Protein AF-G8UIX4-F1 (afdb_monomer_lite)

Structure (mmCIF, N/CA/C/O backbone):
data_AF-G8UIX4-F1
#
_entry.id   AF-G8UIX4-F1
#
loop_
_atom_site.group_PDB
_atom_site.id
_atom_site.type_symbol
_atom_site.label_atom_id
_atom_site.label_alt_id
_atom_site.label_comp_id
_atom_site.label_asym_id
_atom_site.label_entity_id
_atom_site.label_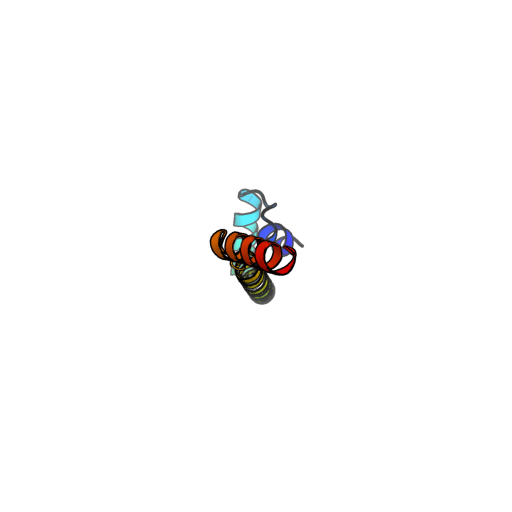seq_id
_atom_site.pdbx_PDB_ins_code
_atom_site.Cartn_x
_atom_site.Cartn_y
_atom_site.Cartn_z
_atom_site.occupancy
_atom_site.B_iso_or_equiv
_atom_site.auth_seq_id
_atom_site.auth_comp_id
_atom_site.auth_asym_id
_atom_site.auth_atom_id
_atom_site.pdbx_PDB_model_num
ATOM 1 N N . MET A 1 1 ? 10.554 -8.545 -4.615 1.00 63.78 1 MET A N 1
ATOM 2 C CA . MET A 1 1 ? 10.562 -7.894 -5.953 1.00 63.78 1 MET A CA 1
ATOM 3 C C . MET A 1 1 ? 10.331 -6.382 -5.836 1.00 63.78 1 MET A C 1
ATOM 5 O O . MET A 1 1 ? 9.784 -5.941 -4.835 1.00 63.78 1 MET A O 1
ATOM 9 N N . LEU A 1 2 ? 10.718 -5.564 -6.833 1.00 67.81 2 LEU A N 1
ATOM 10 C CA . LEU A 1 2 ? 10.504 -4.097 -6.806 1.00 67.81 2 LEU A CA 1
ATOM 11 C C . LEU A 1 2 ? 9.020 -3.704 -6.669 1.00 67.81 2 LEU A C 1
ATOM 13 O O . LEU A 1 2 ? 8.714 -2.740 -5.986 1.00 67.81 2 LEU A O 1
ATOM 17 N N . ILE A 1 3 ? 8.106 -4.477 -7.257 1.00 74.44 3 ILE A N 1
ATOM 18 C CA . ILE A 1 3 ? 6.653 -4.253 -7.162 1.00 74.44 3 ILE A CA 1
ATOM 19 C C . ILE A 1 3 ? 6.152 -4.385 -5.715 1.00 74.44 3 ILE A C 1
ATOM 21 O O . ILE A 1 3 ? 5.406 -3.535 -5.243 1.00 74.44 3 ILE A O 1
ATOM 25 N N . GLU A 1 4 ? 6.617 -5.402 -4.989 1.00 67.69 4 GLU A N 1
ATOM 26 C CA . GLU A 1 4 ? 6.233 -5.655 -3.591 1.00 67.69 4 GLU A CA 1
ATOM 27 C C . GLU A 1 4 ? 6.763 -4.568 -2.649 1.00 67.69 4 GLU A C 1
ATOM 29 O O . GLU A 1 4 ? 6.061 -4.121 -1.742 1.00 67.69 4 GLU A O 1
ATOM 34 N N . ARG A 1 5 ? 7.981 -4.075 -2.913 1.00 69.62 5 ARG A N 1
ATOM 35 C CA . ARG A 1 5 ? 8.559 -2.940 -2.177 1.00 69.62 5 ARG A CA 1
ATOM 36 C C . ARG A 1 5 ? 7.797 -1.635 -2.429 1.00 69.62 5 ARG A C 1
ATOM 38 O O . ARG A 1 5 ? 7.786 -0.767 -1.563 1.00 69.62 5 ARG A O 1
ATOM 45 N N . GLU A 1 6 ? 7.147 -1.484 -3.589 1.00 73.12 6 GLU A N 1
ATOM 46 C CA . GLU A 1 6 ? 6.350 -0.288 -3.895 1.00 73.12 6 GLU A CA 1
ATOM 47 C C . GLU A 1 6 ? 5.064 -0.323 -3.081 1.00 73.12 6 GLU A C 1
ATOM 49 O O . GLU A 1 6 ? 4.691 0.666 -2.454 1.00 73.12 6 GLU A O 1
ATOM 54 N N . THR A 1 7 ? 4.417 -1.488 -3.036 1.00 62.06 7 THR A N 1
ATOM 55 C CA . THR A 1 7 ? 3.196 -1.697 -2.254 1.00 62.06 7 THR A CA 1
ATOM 56 C C . THR A 1 7 ? 3.427 -1.591 -0.745 1.00 62.06 7 THR A C 1
ATOM 58 O O . THR A 1 7 ? 2.539 -1.119 -0.032 1.00 62.06 7 THR A O 1
ATOM 61 N N . ALA A 1 8 ? 4.629 -1.928 -0.268 1.00 66.62 8 ALA A N 1
ATOM 62 C CA . ALA A 1 8 ? 5.045 -1.727 1.122 1.00 66.62 8 ALA A CA 1
ATOM 63 C C . ALA A 1 8 ? 5.352 -0.254 1.473 1.00 66.62 8 ALA A C 1
ATOM 65 O O . ALA A 1 8 ? 5.479 0.074 2.647 1.00 66.62 8 ALA A O 1
ATOM 66 N N . GLY A 1 9 ? 5.440 0.648 0.484 1.00 65.75 9 GLY A N 1
ATOM 67 C CA . GLY A 1 9 ? 5.756 2.066 0.704 1.00 65.75 9 GLY A CA 1
ATOM 68 C C . GLY A 1 9 ? 7.242 2.357 0.950 1.00 65.75 9 GLY A C 1
ATOM 69 O O . GLY A 1 9 ? 7.603 3.492 1.238 1.00 65.75 9 GLY A O 1
ATOM 70 N N . GLU A 1 10 ? 8.118 1.366 0.784 1.00 67.50 10 GLU A N 1
ATOM 71 C CA . GLU A 1 10 ? 9.558 1.451 1.084 1.00 67.50 10 GLU A CA 1
ATOM 72 C C . GLU A 1 10 ? 10.400 1.943 -0.108 1.00 67.50 10 GLU A C 1
ATOM 74 O O . GLU A 1 10 ? 11.631 1.840 -0.131 1.00 67.50 10 GLU A O 1
ATOM 79 N N . LEU A 1 11 ? 9.749 2.431 -1.164 1.00 69.94 11 LEU A N 1
ATOM 80 C CA . LEU A 1 11 ? 10.390 2.698 -2.444 1.00 69.94 11 LEU A CA 1
ATOM 81 C C . LEU A 1 11 ? 10.636 4.196 -2.656 1.00 69.94 11 LEU A C 1
ATOM 83 O O . LEU A 1 11 ? 9.706 4.983 -2.804 1.00 69.94 11 LEU A O 1
ATOM 87 N N . SER A 1 12 ? 11.916 4.575 -2.734 1.00 75.50 12 SER A N 1
ATOM 88 C CA . SER A 1 12 ? 12.345 5.931 -3.104 1.00 75.50 12 SER A CA 1
ATOM 89 C C . SER A 1 12 ? 11.738 6.377 -4.447 1.00 75.50 12 SER A C 1
ATOM 91 O O . SER A 1 12 ? 11.662 5.588 -5.397 1.00 75.50 12 SER A O 1
ATOM 93 N N . PHE A 1 13 ? 11.350 7.657 -4.538 1.00 73.25 13 PHE A N 1
ATOM 94 C CA . PHE A 1 13 ? 10.656 8.272 -5.681 1.00 73.25 13 PHE A CA 1
ATOM 95 C C . PHE A 1 13 ? 11.278 7.937 -7.046 1.00 73.25 13 PHE A C 1
ATOM 97 O O . PHE A 1 13 ? 10.563 7.606 -7.991 1.00 73.25 13 PHE A O 1
ATOM 104 N N . VAL A 1 14 ? 12.610 7.933 -7.144 1.00 77.31 14 VAL A N 1
ATOM 105 C CA . VAL A 1 14 ? 13.340 7.638 -8.390 1.00 77.31 14 VAL A CA 1
ATOM 106 C C . VAL A 1 14 ? 13.055 6.220 -8.894 1.00 77.31 14 VAL A C 1
ATOM 108 O O . VAL A 1 14 ? 12.776 5.990 -10.073 1.00 77.31 14 VAL A O 1
ATOM 111 N N . LYS A 1 15 ? 13.083 5.241 -7.989 1.00 77.25 15 LYS A N 1
ATOM 112 C CA . LYS A 1 15 ? 12.842 3.836 -8.328 1.00 77.25 15 LYS A CA 1
ATOM 113 C C . LYS A 1 15 ? 11.369 3.587 -8.675 1.00 77.25 15 LYS A C 1
ATOM 115 O O . LYS A 1 15 ? 11.086 2.711 -9.490 1.00 77.25 15 LYS A O 1
ATOM 120 N N . ARG A 1 16 ? 10.451 4.387 -8.124 1.00 79.12 16 ARG A N 1
ATOM 121 C CA . ARG A 1 16 ? 9.025 4.366 -8.474 1.00 79.12 16 ARG A CA 1
ATOM 122 C C . ARG A 1 16 ? 8.778 4.817 -9.913 1.00 79.12 16 ARG A C 1
ATOM 124 O O . ARG A 1 16 ? 8.061 4.143 -10.644 1.00 79.12 16 ARG A O 1
ATOM 131 N N . ILE A 1 17 ? 9.422 5.902 -10.350 1.00 80.94 17 ILE A N 1
ATOM 132 C CA . ILE A 1 17 ? 9.328 6.377 -11.743 1.00 80.94 17 ILE A CA 1
ATOM 133 C C . ILE A 1 17 ? 9.887 5.322 -12.705 1.00 80.94 17 ILE A C 1
ATOM 135 O O . ILE A 1 17 ? 9.232 4.967 -13.685 1.00 80.94 17 ILE A O 1
ATOM 139 N N . ARG A 1 18 ? 11.057 4.749 -12.389 1.00 84.69 18 ARG A N 1
ATOM 140 C CA . ARG A 1 18 ? 11.661 3.673 -13.193 1.00 84.69 18 ARG A CA 1
ATOM 141 C C . ARG A 1 18 ? 10.747 2.448 -13.310 1.00 84.69 18 ARG A C 1
ATOM 143 O O . ARG A 1 18 ? 10.642 1.864 -14.387 1.00 84.69 18 ARG A O 1
ATOM 150 N N . LEU A 1 19 ? 10.080 2.068 -12.221 1.00 82.31 19 LEU A N 1
ATOM 151 C CA . LEU A 1 19 ? 9.126 0.961 -12.219 1.00 82.31 19 LEU A CA 1
ATOM 152 C C . LEU A 1 19 ? 7.897 1.275 -13.085 1.00 82.31 19 LEU A C 1
ATOM 154 O O . LEU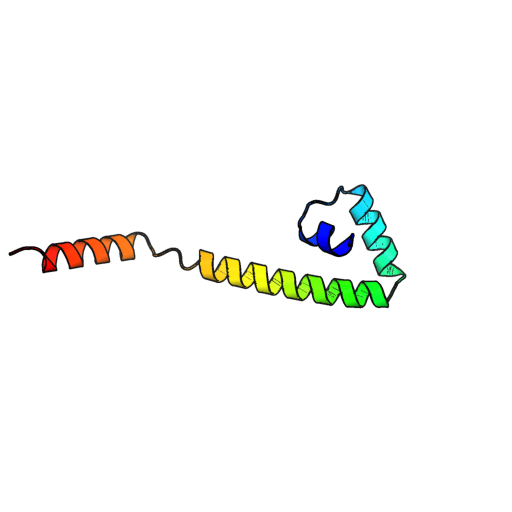 A 1 19 ? 7.507 0.438 -13.894 1.00 82.31 19 LEU A O 1
ATOM 158 N N . SER A 1 20 ? 7.339 2.484 -12.986 1.00 80.38 20 SER A N 1
ATOM 159 C CA . SER A 1 20 ? 6.219 2.925 -13.830 1.00 80.38 20 SER A CA 1
ATOM 160 C C . SER A 1 20 ? 6.553 2.867 -15.321 1.00 80.38 20 SER A C 1
ATOM 162 O O . SER A 1 20 ? 5.749 2.364 -16.106 1.00 80.38 20 SER A O 1
ATOM 164 N N . LEU A 1 21 ? 7.756 3.305 -15.708 1.00 85.19 21 LEU A N 1
ATOM 165 C CA . LEU A 1 21 ? 8.232 3.198 -17.089 1.00 85.19 21 LEU A CA 1
ATOM 166 C C . LEU A 1 21 ? 8.342 1.733 -17.529 1.00 85.19 21 LEU A C 1
ATOM 168 O O . LEU A 1 21 ? 7.864 1.373 -18.598 1.00 85.19 21 LEU A O 1
ATOM 172 N N . HIS A 1 22 ? 8.893 0.852 -16.692 1.00 87.56 22 HIS A N 1
ATOM 173 C CA . HIS A 1 22 ? 8.978 -0.573 -17.019 1.00 87.56 22 HIS A CA 1
ATOM 174 C C . HIS A 1 22 ? 7.595 -1.225 -17.197 1.00 87.56 22 HIS A C 1
ATOM 176 O O . HIS A 1 22 ? 7.378 -1.985 -18.142 1.00 87.56 22 HIS A O 1
ATOM 182 N N . LEU A 1 23 ? 6.638 -0.906 -16.321 1.00 85.69 23 LEU A N 1
ATOM 183 C CA . LEU A 1 23 ? 5.265 -1.416 -16.398 1.00 85.69 23 LEU A CA 1
ATOM 184 C C . LEU A 1 23 ? 4.502 -0.908 -17.629 1.00 85.69 23 LEU A C 1
ATOM 186 O O . LEU A 1 23 ? 3.519 -1.531 -18.033 1.00 85.69 23 LEU A O 1
ATOM 190 N N . TYR A 1 24 ? 4.936 0.205 -18.224 1.00 84.06 24 TYR A N 1
ATOM 191 C CA . TYR A 1 24 ? 4.379 0.698 -19.479 1.00 84.06 24 TYR A CA 1
ATOM 192 C C . TYR A 1 24 ? 4.730 -0.228 -20.651 1.00 84.06 24 TYR A C 1
ATOM 194 O O . TYR A 1 24 ? 3.847 -0.613 -21.417 1.00 84.06 24 TYR A O 1
ATOM 202 N N . PHE A 1 25 ? 5.995 -0.647 -20.746 1.00 86.56 25 PHE A N 1
ATOM 203 C CA . PHE A 1 25 ? 6.479 -1.482 -21.849 1.00 86.56 25 PHE A CA 1
ATOM 204 C C . PHE A 1 25 ? 6.241 -2.983 -21.627 1.00 86.56 25 PHE A C 1
ATOM 206 O O . PHE A 1 25 ? 5.981 -3.720 -22.578 1.00 86.56 25 PHE A O 1
ATOM 213 N N . CYS A 1 26 ? 6.279 -3.460 -20.380 1.00 88.38 26 CYS A N 1
ATOM 214 C CA . CYS A 1 26 ? 6.141 -4.882 -20.078 1.00 88.38 26 CYS A CA 1
ATOM 215 C C . CYS A 1 26 ? 4.704 -5.262 -19.686 1.00 88.38 26 CYS A C 1
ATOM 217 O O . CYS A 1 26 ? 4.269 -5.073 -18.545 1.00 88.38 26 CYS A O 1
ATOM 219 N N . LYS A 1 27 ? 3.973 -5.884 -20.622 1.00 86.38 27 LYS A N 1
ATOM 220 C CA . LYS A 1 27 ? 2.587 -6.352 -20.414 1.00 86.38 27 LYS A CA 1
ATOM 221 C C . LYS A 1 27 ? 2.459 -7.380 -19.279 1.00 86.38 27 LYS A C 1
ATOM 223 O O . LYS A 1 27 ? 1.510 -7.304 -18.501 1.00 86.38 27 LYS A O 1
ATOM 228 N N . TRP A 1 28 ? 3.420 -8.294 -19.146 1.00 85.69 28 TRP A N 1
ATOM 229 C CA . TRP A 1 28 ? 3.431 -9.324 -18.099 1.00 85.69 28 TRP A CA 1
ATOM 230 C C . TRP A 1 28 ? 3.601 -8.722 -16.707 1.00 85.69 28 TRP A C 1
ATOM 232 O O . TRP A 1 28 ? 2.801 -8.981 -15.806 1.00 85.69 28 TRP A O 1
ATOM 242 N N . CYS A 1 29 ? 4.587 -7.839 -16.547 1.00 85.31 29 CYS A N 1
ATOM 243 C CA . CYS A 1 29 ? 4.801 -7.144 -15.284 1.00 85.31 29 CYS A CA 1
ATOM 244 C C . CYS A 1 29 ? 3.617 -6.233 -14.943 1.00 85.31 29 CYS A C 1
ATOM 246 O O . CYS A 1 29 ? 3.233 -6.154 -13.779 1.00 85.31 29 CYS A O 1
ATOM 248 N N . ARG A 1 30 ? 2.968 -5.617 -15.941 1.00 87.44 30 ARG A N 1
ATOM 249 C CA . ARG A 1 30 ? 1.728 -4.849 -15.746 1.00 87.44 30 ARG A CA 1
ATOM 250 C C . ARG A 1 30 ? 0.576 -5.709 -15.227 1.00 87.44 30 ARG A C 1
ATOM 252 O O . ARG A 1 30 ? -0.156 -5.267 -14.339 1.00 87.44 30 ARG A O 1
ATOM 259 N N . ALA A 1 31 ? 0.407 -6.916 -15.762 1.00 88.06 31 ALA A N 1
ATOM 260 C CA . ALA A 1 31 ? -0.608 -7.858 -1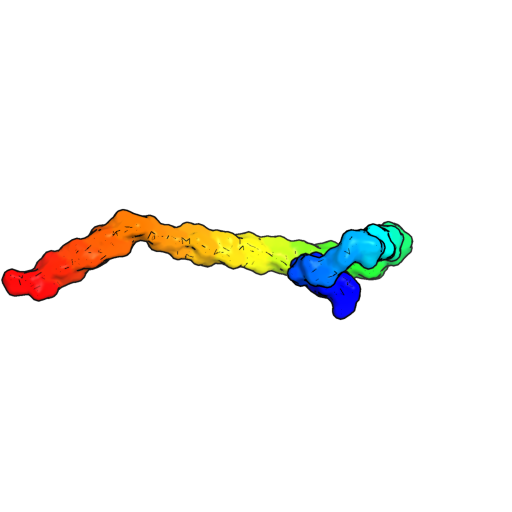5.297 1.00 88.06 31 ALA A CA 1
ATOM 261 C C . ALA A 1 31 ? -0.335 -8.305 -13.851 1.00 88.06 31 ALA A C 1
ATOM 263 O O . ALA A 1 31 ? -1.232 -8.229 -13.007 1.00 88.06 31 ALA A O 1
ATOM 264 N N . TYR A 1 32 ? 0.914 -8.664 -13.540 1.00 86.12 32 TYR A N 1
ATOM 265 C CA . TYR A 1 32 ? 1.329 -9.010 -12.178 1.00 86.12 32 TYR A CA 1
ATOM 266 C C . TYR A 1 32 ? 1.109 -7.846 -11.201 1.00 86.12 32 TYR A C 1
ATOM 268 O O . TYR A 1 32 ? 0.472 -8.016 -10.163 1.00 86.12 32 TYR A O 1
ATOM 276 N N . TYR A 1 33 ? 1.532 -6.636 -11.574 1.00 86.56 33 TYR A N 1
ATOM 277 C CA . TYR A 1 33 ? 1.344 -5.425 -10.777 1.00 86.56 33 TYR A CA 1
ATOM 278 C C . TYR A 1 33 ? -0.129 -5.164 -10.443 1.00 86.56 33 TYR A C 1
ATOM 280 O O . TYR A 1 33 ? -0.466 -4.867 -9.297 1.00 86.56 33 TYR A O 1
ATOM 288 N N . ARG A 1 34 ? -1.032 -5.317 -11.423 1.00 86.75 34 ARG A N 1
ATOM 289 C CA . ARG A 1 34 ? -2.478 -5.179 -11.187 1.00 86.75 34 ARG A CA 1
ATOM 290 C C . ARG A 1 34 ? -2.990 -6.196 -10.171 1.00 86.75 34 ARG A C 1
ATOM 292 O O . ARG A 1 34 ? -3.753 -5.805 -9.290 1.00 86.75 34 ARG A O 1
ATOM 299 N N . LYS A 1 35 ? -2.563 -7.460 -10.269 1.00 88.19 35 LYS A N 1
ATOM 300 C CA . LYS A 1 35 ? -2.967 -8.521 -9.333 1.00 88.19 35 LYS A CA 1
ATOM 301 C C . LYS A 1 35 ? -2.528 -8.197 -7.903 1.00 88.19 35 LYS A C 1
ATOM 303 O O . LYS A 1 35 ? -3.351 -8.225 -6.992 1.00 88.19 35 LYS A O 1
ATOM 308 N N . VAL A 1 36 ? -1.266 -7.808 -7.718 1.00 87.00 36 VAL A N 1
ATOM 309 C CA . VAL A 1 36 ? -0.733 -7.428 -6.397 1.00 87.00 36 VAL A CA 1
ATOM 310 C C . VAL A 1 36 ? -1.469 -6.205 -5.839 1.00 87.00 36 VAL A C 1
ATOM 312 O O . VAL A 1 36 ? -1.883 -6.209 -4.684 1.00 87.00 36 VAL A O 1
ATOM 315 N N . LYS A 1 37 ? -1.727 -5.185 -6.667 1.00 85.88 37 LYS A N 1
ATOM 316 C CA . LYS A 1 37 ? -2.452 -3.975 -6.246 1.00 85.88 37 LYS A CA 1
ATOM 317 C C . LYS A 1 37 ? -3.903 -4.255 -5.838 1.00 85.88 37 LYS A C 1
ATOM 319 O O . LYS A 1 37 ? -4.422 -3.599 -4.938 1.00 85.88 37 LYS A O 1
ATOM 324 N N . GLN A 1 38 ? -4.569 -5.207 -6.491 1.00 88.50 38 GLN A N 1
ATOM 325 C CA . GLN A 1 38 ? -5.911 -5.640 -6.095 1.00 88.50 38 GLN A CA 1
ATOM 326 C C . GLN A 1 38 ? -5.892 -6.334 -4.730 1.00 88.50 38 GLN A C 1
ATOM 328 O O . GLN A 1 38 ? -6.693 -5.973 -3.870 1.00 88.50 38 GLN A O 1
ATOM 333 N N . LEU A 1 39 ? -4.954 -7.260 -4.509 1.00 87.50 39 LEU A N 1
ATOM 334 C CA . LEU A 1 39 ? -4.786 -7.935 -3.218 1.00 87.50 39 LEU A CA 1
ATOM 335 C C . LEU A 1 39 ? -4.501 -6.936 -2.094 1.00 87.50 39 LEU A C 1
ATOM 337 O O . LEU A 1 39 ? -5.174 -6.951 -1.066 1.00 87.50 39 LEU A O 1
ATOM 341 N N . ASP A 1 40 ? -3.570 -6.013 -2.319 1.00 86.88 40 ASP A N 1
ATOM 342 C CA . ASP A 1 40 ? -3.223 -4.967 -1.360 1.00 86.88 40 ASP A CA 1
ATOM 343 C C . ASP A 1 40 ? -4.428 -4.061 -1.032 1.00 86.88 40 ASP A C 1
ATOM 345 O O . ASP A 1 40 ? -4.681 -3.748 0.132 1.00 86.88 40 ASP A O 1
ATOM 349 N N . ARG A 1 41 ? -5.254 -3.713 -2.029 1.00 85.88 41 ARG A N 1
ATOM 350 C CA . ARG A 1 41 ? -6.499 -2.958 -1.810 1.00 85.88 41 ARG A CA 1
ATOM 351 C C . ARG A 1 41 ? -7.517 -3.741 -0.978 1.00 85.88 41 ARG A C 1
ATOM 353 O O . ARG A 1 41 ? -8.127 -3.152 -0.088 1.00 85.88 41 ARG A O 1
ATOM 360 N N . ILE A 1 42 ? -7.708 -5.032 -1.255 1.00 88.56 42 ILE A N 1
ATOM 361 C CA . ILE A 1 42 ? -8.621 -5.893 -0.485 1.00 88.56 42 ILE A CA 1
ATOM 362 C C . ILE A 1 42 ? -8.147 -5.982 0.968 1.00 88.56 42 ILE A C 1
ATOM 364 O O . ILE A 1 42 ? -8.939 -5.748 1.879 1.00 88.56 42 ILE A O 1
ATOM 368 N N . LEU A 1 43 ? -6.853 -6.225 1.187 1.00 85.25 43 LEU A N 1
ATOM 369 C CA . LEU A 1 43 ? -6.260 -6.296 2.523 1.00 85.25 43 LEU A CA 1
ATOM 370 C C . LEU A 1 43 ? -6.376 -4.968 3.279 1.00 85.25 43 LEU A C 1
ATOM 372 O O . LEU A 1 43 ? -6.753 -4.965 4.449 1.00 85.25 43 LEU A O 1
ATOM 376 N N . ARG A 1 44 ? -6.116 -3.827 2.627 1.00 84.06 44 ARG A N 1
ATOM 377 C CA . ARG A 1 44 ? -6.308 -2.503 3.246 1.00 84.06 44 ARG A CA 1
ATOM 378 C C . ARG A 1 44 ? -7.770 -2.230 3.576 1.00 84.06 44 ARG A C 1
ATOM 380 O O . ARG A 1 44 ? -8.042 -1.655 4.625 1.00 84.06 44 ARG A O 1
ATOM 387 N N . ASN A 1 45 ? -8.700 -2.627 2.710 1.00 82.75 45 ASN A N 1
ATOM 388 C CA . ASN A 1 45 ? -10.129 -2.470 2.965 1.00 82.75 45 ASN A CA 1
ATOM 389 C C . ASN A 1 45 ? -10.586 -3.339 4.136 1.00 82.75 45 ASN A C 1
ATOM 391 O O . ASN A 1 45 ? -11.247 -2.817 5.025 1.00 82.75 45 ASN A O 1
ATOM 395 N N . LYS A 1 46 ? -10.160 -4.605 4.194 1.00 78.31 46 LYS A N 1
ATOM 396 C CA . LYS A 1 46 ? -10.430 -5.482 5.338 1.00 78.31 46 LYS A CA 1
ATOM 397 C C . LYS A 1 46 ? -9.816 -4.941 6.620 1.00 78.31 46 LYS A C 1
ATOM 399 O O . LYS A 1 46 ? -10.507 -4.845 7.621 1.00 78.31 46 LYS A O 1
ATOM 404 N N . ARG A 1 47 ? -8.559 -4.484 6.592 1.00 76.62 47 ARG A N 1
ATOM 405 C CA . ARG A 1 47 ? -7.939 -3.820 7.749 1.00 76.62 47 ARG A CA 1
ATOM 406 C C . ARG A 1 47 ? -8.765 -2.617 8.202 1.00 76.62 47 ARG A C 1
ATOM 408 O O . ARG A 1 47 ? -8.982 -2.464 9.395 1.00 76.62 47 ARG A O 1
ATOM 415 N N . LYS A 1 48 ? -9.234 -1.775 7.274 1.00 73.19 48 LYS A N 1
ATOM 416 C CA . LYS A 1 48 ? -10.108 -0.642 7.604 1.00 73.19 48 LYS A CA 1
ATOM 417 C C . LYS A 1 48 ? -11.429 -1.101 8.205 1.00 73.19 48 LYS A C 1
ATOM 419 O O . LYS A 1 48 ? -11.840 -0.484 9.165 1.00 73.19 48 LYS A O 1
ATOM 424 N N . GLU A 1 49 ? -12.050 -2.150 7.679 1.00 70.62 49 GLU A N 1
ATOM 425 C CA . GLU A 1 49 ? -13.278 -2.763 8.208 1.00 70.62 49 GLU A CA 1
ATOM 426 C C . GLU A 1 49 ? -13.076 -3.226 9.662 1.00 70.62 49 GLU A C 1
ATOM 428 O O . GLU A 1 49 ? -13.771 -2.732 10.543 1.00 70.62 49 GLU A O 1
ATOM 433 N N . TYR A 1 50 ? -12.023 -4.006 9.938 1.00 61.41 50 TYR A N 1
ATOM 434 C CA . TYR A 1 50 ? -11.632 -4.408 11.299 1.00 61.41 50 TYR A CA 1
ATOM 435 C C . TYR A 1 50 ? -11.266 -3.230 12.213 1.00 61.41 50 TYR A C 1
ATOM 437 O O . TYR A 1 50 ? -11.511 -3.270 13.408 1.00 61.41 50 TYR A O 1
ATOM 445 N N . THR A 1 51 ? -10.670 -2.162 11.674 1.00 59.09 51 THR A N 1
ATOM 446 C CA . THR A 1 51 ? -10.350 -0.956 12.467 1.00 59.09 51 THR A CA 1
ATOM 447 C C . THR A 1 51 ? -11.596 -0.091 12.702 1.00 59.09 51 THR A C 1
ATOM 449 O O . THR A 1 51 ? -11.632 0.701 13.639 1.00 59.09 51 THR A O 1
ATOM 452 N N . LYS A 1 52 ? -12.616 -0.208 11.839 1.00 56.31 52 LYS A N 1
ATOM 453 C CA . LYS A 1 52 ? -13.894 0.506 11.947 1.00 56.31 52 LYS A CA 1
ATOM 454 C C . LYS A 1 52 ? -14.856 -0.183 12.911 1.00 56.31 52 LYS A C 1
ATOM 456 O O . LYS A 1 52 ? -15.715 0.508 13.445 1.00 56.31 52 LYS A O 1
ATOM 461 N N . GLU A 1 53 ? -14.640 -1.462 13.226 1.00 56.31 53 GLU A N 1
ATOM 462 C CA . GLU A 1 53 ? -15.077 -2.091 14.486 1.00 56.31 53 GLU A CA 1
ATOM 463 C C . GLU A 1 53 ? -14.290 -1.518 15.687 1.00 56.31 53 GLU A C 1
ATOM 465 O O . GLU A 1 53 ? -13.806 -2.215 16.573 1.00 56.31 53 GLU A O 1
ATOM 470 N N . SER A 1 54 ? -14.134 -0.197 15.727 1.00 56.38 54 SER A N 1
ATOM 471 C CA . SER A 1 54 ? -13.891 0.513 16.966 1.00 56.38 54 SER A CA 1
ATOM 472 C C . SER A 1 54 ? -15.213 0.447 17.708 1.00 56.38 54 SER A C 1
ATOM 474 O O . SER A 1 54 ? -16.123 1.199 17.355 1.00 56.38 54 SER A O 1
ATOM 476 N N . PHE A 1 55 ? -15.323 -0.443 18.700 1.00 58.22 55 PHE A N 1
ATOM 477 C CA . PHE A 1 55 ? -16.398 -0.393 19.690 1.00 58.22 55 PHE A CA 1
ATOM 478 C C . PHE A 1 55 ? -16.673 1.071 20.016 1.00 58.22 55 PHE A C 1
ATOM 480 O O . PHE A 1 55 ? -15.751 1.809 20.396 1.00 58.22 55 PHE A O 1
ATOM 487 N N . HIS A 1 56 ? -17.904 1.524 19.793 1.00 61.75 56 HIS A N 1
ATOM 488 C CA . HIS A 1 56 ? -18.221 2.907 20.102 1.00 61.75 56 HIS A CA 1
ATOM 489 C C . HIS A 1 56 ? -17.974 3.070 21.605 1.00 61.75 56 HIS A C 1
ATOM 491 O O . HIS A 1 56 ? -18.359 2.206 22.389 1.00 61.75 56 HIS A O 1
ATOM 497 N N . THR A 1 57 ? -17.324 4.145 22.050 1.00 62.94 57 THR A N 1
ATOM 498 C CA . THR A 1 57 ? -16.997 4.328 23.480 1.00 62.94 57 THR A CA 1
ATOM 499 C C . THR A 1 57 ? -18.240 4.178 24.373 1.00 62.94 57 THR A C 1
ATOM 501 O O . THR A 1 57 ? -18.153 3.667 25.486 1.00 62.94 57 THR A O 1
ATOM 504 N N . ASN A 1 58 ? -19.415 4.524 23.832 1.00 69.94 58 ASN A N 1
ATOM 505 C CA . ASN A 1 58 ? 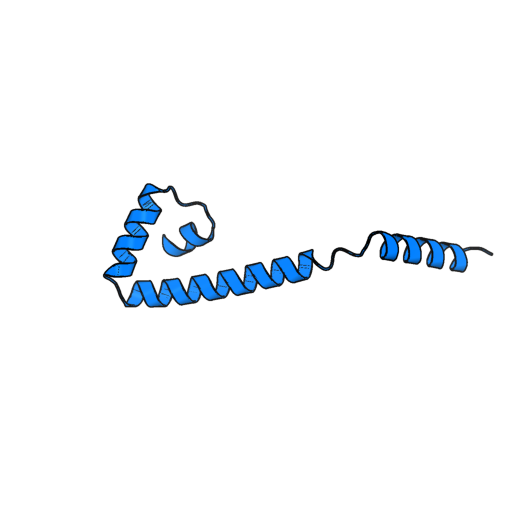-20.726 4.299 24.439 1.00 69.94 58 ASN A CA 1
ATOM 506 C C . ASN A 1 58 ? -21.099 2.817 24.602 1.00 69.94 58 ASN A C 1
ATOM 508 O O . ASN A 1 58 ? -21.703 2.473 25.609 1.00 69.94 58 ASN A O 1
ATOM 512 N N . GLU A 1 59 ? -20.747 1.934 23.666 1.00 72.12 59 GLU A N 1
ATOM 513 C CA . GLU A 1 59 ? -20.998 0.488 23.762 1.00 72.12 59 GLU A CA 1
ATOM 514 C C . GLU A 1 59 ? -20.162 -0.144 24.881 1.00 72.12 59 GLU A C 1
ATOM 516 O O . GLU A 1 59 ? -20.681 -0.932 25.670 1.00 72.12 59 GLU A O 1
ATOM 521 N N . ILE A 1 60 ? -18.894 0.266 25.019 1.00 77.25 60 ILE A N 1
ATOM 522 C CA . ILE A 1 60 ? -18.026 -0.167 26.128 1.00 77.25 60 ILE A CA 1
ATOM 523 C C . ILE A 1 60 ? -18.569 0.356 27.466 1.00 77.25 60 ILE A C 1
ATOM 525 O O . ILE A 1 60 ? -18.597 -0.379 28.457 1.00 77.25 60 ILE A O 1
ATOM 529 N N . GLN A 1 61 ? -19.031 1.609 27.503 1.00 77.06 61 GLN A N 1
ATOM 530 C CA . GLN A 1 61 ? -19.615 2.220 28.698 1.00 77.06 61 GLN A CA 1
ATOM 531 C C . GLN A 1 61 ? -20.913 1.508 29.120 1.00 77.06 61 GLN A C 1
ATOM 533 O O . GLN A 1 61 ? -21.045 1.116 30.280 1.00 77.06 61 GLN A O 1
ATOM 538 N N . LEU A 1 62 ? -21.827 1.260 28.175 1.00 81.50 62 LEU A N 1
ATOM 539 C CA . LEU A 1 62 ? -23.078 0.517 28.385 1.00 81.50 62 LEU A CA 1
ATOM 540 C C . LEU A 1 62 ? -22.821 -0.921 28.839 1.00 81.50 62 LEU A C 1
ATOM 542 O O . LEU A 1 62 ? -23.527 -1.436 29.708 1.00 81.50 62 LEU A O 1
ATOM 546 N N . PHE A 1 63 ? -21.800 -1.575 28.286 1.00 81.88 63 PHE A N 1
ATOM 547 C CA . PHE A 1 63 ? -21.384 -2.903 28.723 1.00 81.88 63 PHE A CA 1
ATOM 548 C C . PHE A 1 63 ? -20.875 -2.886 30.171 1.00 81.88 63 PHE A C 1
ATOM 550 O O . PHE A 1 63 ? -21.303 -3.706 30.988 1.00 81.88 63 PHE A O 1
ATOM 557 N N . LYS A 1 64 ? -20.028 -1.910 30.524 1.00 81.19 64 LYS A N 1
ATOM 558 C CA . LYS A 1 64 ? -19.500 -1.737 31.886 1.00 81.19 64 LYS A CA 1
ATOM 559 C C . LYS A 1 64 ? -20.611 -1.460 32.901 1.00 81.19 64 LYS A C 1
ATOM 561 O O . LYS A 1 64 ? -20.602 -2.039 33.987 1.00 81.19 64 LYS A O 1
ATOM 566 N N . GLU A 1 65 ? -21.584 -0.621 32.552 1.00 84.19 65 GLU A N 1
ATOM 567 C CA . GLU A 1 65 ? -22.751 -0.347 33.397 1.00 84.19 65 GLU A CA 1
ATOM 568 C C . GLU A 1 65 ? -23.661 -1.569 33.554 1.00 84.19 65 GLU A C 1
ATOM 570 O O . GLU A 1 65 ? -24.122 -1.841 34.662 1.00 84.19 65 GLU A O 1
ATOM 575 N N . ASN A 1 66 ? -23.883 -2.342 32.487 1.00 83.81 66 ASN A N 1
ATOM 576 C CA . ASN A 1 66 ? -24.685 -3.566 32.548 1.00 83.81 66 ASN A CA 1
ATOM 577 C C . ASN A 1 66 ? -24.030 -4.660 33.395 1.00 83.81 66 ASN A C 1
ATOM 579 O O . ASN A 1 66 ? -24.723 -5.321 34.169 1.00 83.81 66 ASN A O 1
ATOM 583 N N . ILE A 1 67 ? -22.709 -4.839 33.297 1.00 84.69 67 ILE A N 1
ATOM 584 C CA . ILE A 1 67 ? -21.990 -5.761 34.184 1.00 84.69 67 ILE A CA 1
ATOM 585 C C . ILE A 1 67 ? -22.047 -5.265 35.625 1.00 84.69 67 ILE 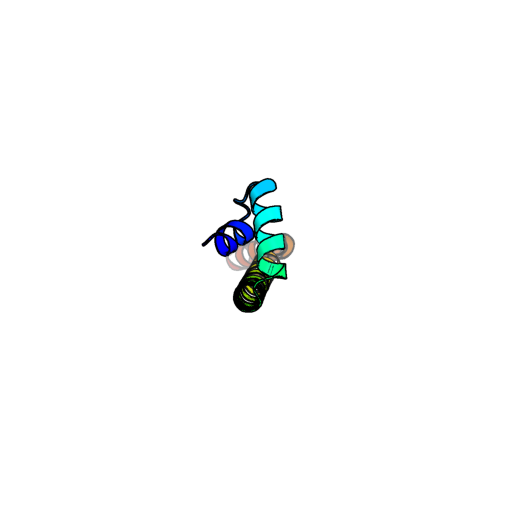A C 1
ATOM 587 O O . ILE A 1 67 ? -22.345 -6.055 36.515 1.00 84.69 67 ILE A O 1
ATOM 591 N N . LYS A 1 68 ? -21.855 -3.962 35.867 1.00 81.88 68 LYS A N 1
ATOM 592 C CA . LYS A 1 68 ? -21.974 -3.400 37.216 1.00 81.88 68 LYS A CA 1
ATOM 593 C C . LYS A 1 68 ? -23.370 -3.651 37.799 1.00 81.88 68 LYS A C 1
ATOM 595 O O . LYS A 1 68 ? -23.467 -4.156 38.908 1.00 81.88 68 LYS A O 1
ATOM 600 N N . LYS A 1 69 ? -24.444 -3.420 37.038 1.00 81.62 69 LYS A N 1
ATOM 601 C CA . LYS A 1 69 ? -25.821 -3.735 37.466 1.00 81.62 69 LYS A CA 1
ATOM 602 C C . LYS A 1 69 ? -26.049 -5.224 37.744 1.00 81.62 69 LYS A C 1
ATOM 604 O O . LYS A 1 69 ? -26.806 -5.542 38.647 1.00 81.62 69 LYS A O 1
ATOM 609 N N . LYS A 1 70 ? -25.414 -6.126 36.987 1.00 78.00 70 LYS A N 1
ATOM 610 C CA . LYS A 1 70 ? -25.521 -7.582 37.200 1.00 78.00 70 LYS A CA 1
ATOM 611 C C . LYS A 1 70 ? -24.644 -8.117 38.337 1.00 78.00 70 LYS A C 1
ATOM 613 O O . LYS A 1 70 ? -24.929 -9.196 38.838 1.00 78.00 70 LYS A O 1
ATOM 618 N N . MET A 1 71 ? -23.575 -7.409 38.705 1.00 75.06 71 MET A N 1
ATOM 619 C CA . MET A 1 71 ? -22.639 -7.805 39.768 1.00 75.06 71 MET A CA 1
ATOM 620 C C . MET A 1 71 ? -22.923 -7.134 41.119 1.00 75.06 71 MET A C 1
ATOM 622 O O . MET A 1 71 ? -22.269 -7.464 42.105 1.00 75.06 71 MET A O 1
ATOM 626 N N . HIS A 1 72 ? -23.877 -6.207 41.180 1.00 51.56 72 HIS A N 1
ATOM 627 C CA . HIS A 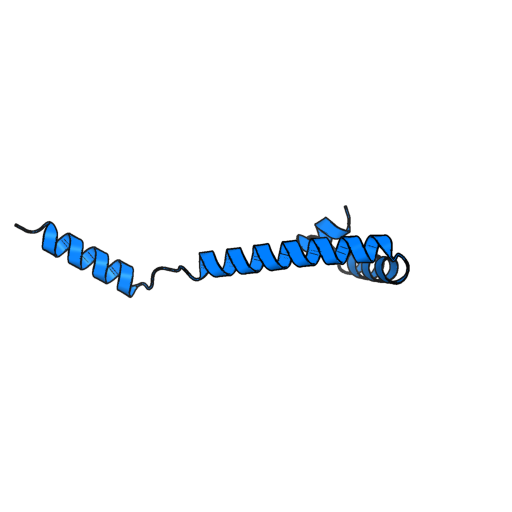1 72 ? -24.411 -5.711 42.442 1.00 51.56 72 HIS A CA 1
ATOM 628 C C . HIS A 1 72 ? -25.483 -6.681 42.971 1.00 51.56 72 HIS A C 1
ATOM 630 O O . HIS A 1 72 ? -26.484 -6.924 42.297 1.00 51.56 72 HIS A O 1
ATOM 636 N N . PHE A 1 73 ? -25.217 -7.230 44.164 1.00 51.91 73 PHE A N 1
ATOM 637 C CA . PHE A 1 73 ? -26.229 -7.540 45.181 1.00 51.91 73 PHE A CA 1
ATOM 638 C C . PHE A 1 73 ? -27.105 -6.308 45.451 1.00 51.91 73 PHE A C 1
ATOM 640 O O . PHE A 1 73 ? -26.544 -5.183 45.423 1.00 51.91 73 PHE A O 1
#

Organism: Tannerella forsythia (strain ATCC 43037 / JCM 10827 / CCUG 21028 A / KCTC 5666 / FDC 338) (NCBI:txid203275)

Foldseek 3Di:
DLLVCVLVVNDDPVSVVVLVVVLVPDVVVVVVSVVVVVVSVVVVVVVVVVVVPPCDVVNVVVVVVVVVVVPDD

pLDDT: mean 76.77, std 10.28, range [51.56, 88.56]

Radius of gyration: 22.55 Å; chains: 1; bounding box: 40×18×67 Å

Sequence (73 aa):
MLIERETAGELSFVKRIRLSLHLYFCKWCRAYYRKVKQLDRILRNKRKEYTKESFHTNEIQLFKENIKKKMHF

Secondary structure (DSSP, 8-state):
-HHHHHHTT---HHHHHHHHHHHHH-HHHHHHHHHHHHHHHHHHHHHHHHHH----HHHHHHHHHHHHHHH--